Protein AF-A0A8J7WU79-F1 (afdb_monomer_lite)

Organism: NCBI:txid977794

Radius of gyration: 16.97 Å; chains: 1; bounding box: 42×42×39 Å

Structure (mmCIF, N/CA/C/O backbone):
data_AF-A0A8J7WU79-F1
#
_entry.id   AF-A0A8J7WU79-F1
#
loop_
_atom_site.group_PDB
_atom_site.id
_atom_site.type_symbol
_atom_site.label_atom_id
_atom_site.label_alt_id
_atom_site.label_comp_id
_atom_site.label_asym_id
_atom_site.label_entity_id
_atom_site.label_seq_id
_atom_site.pdbx_PDB_ins_code
_atom_site.Cartn_x
_atom_site.Cartn_y
_atom_site.Cartn_z
_atom_site.occupancy
_atom_site.B_iso_or_equiv
_atom_site.auth_seq_id
_atom_site.auth_comp_id
_atom_site.auth_asym_id
_atom_site.auth_atom_id
_atom_site.pdbx_PDB_model_num
ATOM 1 N N . MET A 1 1 ? -22.287 8.922 20.644 1.0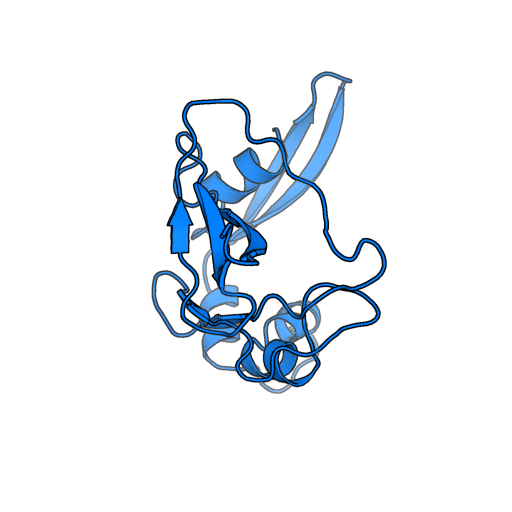0 46.59 1 MET A N 1
ATOM 2 C CA . MET A 1 1 ? -21.151 8.000 20.854 1.00 46.59 1 MET A CA 1
ATOM 3 C C . MET A 1 1 ? -20.247 8.111 19.645 1.00 46.59 1 MET A C 1
ATOM 5 O O . MET A 1 1 ? -20.771 8.104 18.540 1.00 46.59 1 MET A O 1
ATOM 9 N N . ILE A 1 2 ? -18.941 8.287 19.838 1.00 58.66 2 ILE A N 1
ATOM 10 C CA . ILE A 1 2 ? -17.975 8.216 18.735 1.00 58.66 2 ILE A CA 1
ATOM 11 C C . ILE A 1 2 ? -17.852 6.732 18.388 1.00 58.66 2 ILE A C 1
ATOM 13 O O . ILE A 1 2 ? -17.599 5.930 19.283 1.00 58.66 2 ILE A O 1
ATOM 17 N N . ALA A 1 3 ? -18.130 6.357 17.141 1.00 71.12 3 ALA A N 1
ATOM 18 C CA . ALA A 1 3 ? -17.948 4.979 16.702 1.00 71.12 3 ALA A CA 1
ATOM 19 C C . ALA A 1 3 ? -16.449 4.653 16.670 1.00 71.12 3 ALA A C 1
ATOM 21 O O . ALA A 1 3 ? -15.655 5.463 16.186 1.00 71.12 3 ALA A O 1
ATOM 22 N N . ASP A 1 4 ? -16.067 3.480 17.174 1.00 84.69 4 ASP A N 1
ATOM 23 C CA . ASP A 1 4 ? -14.687 3.014 17.078 1.00 84.69 4 ASP A CA 1
ATOM 24 C C . ASP A 1 4 ? -14.341 2.745 15.610 1.00 84.69 4 ASP A C 1
ATOM 26 O O . ASP A 1 4 ? -15.014 1.978 14.915 1.00 84.69 4 ASP A O 1
ATOM 30 N N . MET A 1 5 ? -13.267 3.377 15.144 1.00 88.38 5 MET A N 1
ATOM 31 C CA . MET A 1 5 ? -12.796 3.277 13.766 1.00 88.38 5 MET A CA 1
ATOM 32 C C . MET A 1 5 ? -11.403 2.658 13.731 1.00 88.38 5 MET A C 1
ATOM 34 O O . MET A 1 5 ? -10.526 2.981 14.533 1.00 88.38 5 MET A O 1
ATOM 38 N N . LEU A 1 6 ? -11.177 1.791 12.751 1.00 89.81 6 LEU A N 1
ATOM 39 C CA . LEU A 1 6 ? -9.853 1.320 12.381 1.00 89.81 6 LEU A CA 1
ATOM 40 C C . LEU A 1 6 ? -9.243 2.303 11.389 1.00 89.81 6 LEU A C 1
ATOM 42 O O . LEU A 1 6 ? -9.774 2.491 10.296 1.00 89.81 6 LEU A O 1
ATOM 46 N N . PHE A 1 7 ? -8.110 2.896 11.755 1.00 89.81 7 PHE A N 1
ATOM 47 C CA . PHE A 1 7 ? -7.273 3.643 10.821 1.00 89.81 7 PHE A CA 1
ATOM 48 C C . PHE A 1 7 ? -6.514 2.659 9.924 1.00 89.81 7 PHE A C 1
ATOM 50 O O . PHE A 1 7 ? -5.739 1.836 10.416 1.00 89.81 7 PHE A O 1
ATOM 57 N N . LEU A 1 8 ? -6.751 2.728 8.614 1.00 91.88 8 LEU A N 1
ATOM 58 C CA . LEU A 1 8 ? -6.190 1.788 7.639 1.00 91.88 8 LEU A CA 1
ATOM 59 C C . LEU A 1 8 ? -4.999 2.374 6.876 1.00 91.88 8 LEU A C 1
ATOM 61 O O . LEU A 1 8 ? -4.158 1.617 6.393 1.00 91.88 8 LEU A O 1
ATOM 65 N N . GLY A 1 9 ? -4.908 3.701 6.796 1.00 90.75 9 GLY A N 1
ATOM 66 C CA . GLY A 1 9 ? -3.808 4.414 6.157 1.00 90.75 9 GLY A CA 1
ATOM 67 C C . GLY A 1 9 ? -4.261 5.704 5.485 1.00 90.75 9 GLY A C 1
ATOM 68 O O . GLY A 1 9 ? -5.413 6.120 5.611 1.00 90.75 9 GLY A O 1
ATOM 69 N N . ILE A 1 10 ? -3.333 6.314 4.754 1.00 91.44 10 ILE A N 1
ATOM 70 C CA . ILE A 1 10 ? -3.589 7.463 3.885 1.00 91.44 10 ILE A CA 1
ATOM 71 C C . ILE A 1 10 ? -3.552 6.962 2.442 1.00 91.44 10 ILE A C 1
ATOM 73 O O . ILE A 1 10 ? -2.644 6.224 2.060 1.00 91.44 10 ILE A O 1
ATOM 77 N N . ASP A 1 11 ? -4.565 7.331 1.675 1.00 92.00 11 ASP A N 1
ATOM 78 C CA . ASP A 1 11 ? -4.705 7.065 0.255 1.00 92.00 11 ASP A CA 1
ATOM 79 C C . ASP A 1 11 ? -4.179 8.262 -0.544 1.00 92.00 11 ASP A C 1
ATOM 81 O O . ASP A 1 11 ? -4.589 9.398 -0.305 1.00 92.00 11 ASP A O 1
ATOM 85 N N . TRP A 1 12 ? -3.262 7.984 -1.470 1.00 91.25 12 TRP A N 1
ATOM 86 C CA . TRP A 1 12 ? -2.567 8.968 -2.305 1.00 91.25 12 TRP A CA 1
ATOM 87 C C . TRP A 1 12 ? -2.891 8.787 -3.793 1.00 91.25 12 TRP A C 1
ATOM 89 O O . TRP A 1 12 ? -2.075 9.126 -4.652 1.00 91.25 12 TRP A O 1
ATOM 99 N N . ALA A 1 13 ? -4.049 8.199 -4.123 1.00 89.00 13 ALA A N 1
ATOM 100 C CA . ALA A 1 13 ? -4.482 8.055 -5.514 1.00 89.00 13 ALA A CA 1
ATOM 101 C C . ALA A 1 13 ? -4.552 9.413 -6.235 1.00 89.00 13 ALA A C 1
ATOM 103 O O . ALA A 1 13 ? -4.177 9.502 -7.404 1.00 89.00 13 ALA A O 1
ATOM 104 N N . ASP A 1 14 ? -4.966 10.457 -5.513 1.00 89.94 14 ASP A N 1
ATOM 105 C CA . ASP A 1 14 ? -4.761 11.855 -5.880 1.00 89.94 14 ASP A CA 1
ATOM 106 C C . ASP A 1 14 ? -3.680 12.457 -4.957 1.00 89.94 14 ASP A C 1
ATOM 108 O O . ASP A 1 14 ? -3.954 12.689 -3.776 1.00 89.94 14 ASP A O 1
ATOM 112 N N . PRO A 1 15 ? -2.447 12.668 -5.457 1.00 86.44 15 PRO A N 1
ATOM 113 C CA . PRO A 1 15 ? -1.342 13.236 -4.685 1.00 86.44 15 PRO A CA 1
ATOM 114 C C . PRO A 1 15 ? -1.635 14.592 -4.043 1.00 86.44 15 PRO A C 1
ATOM 116 O O . PRO A 1 15 ? -1.126 14.865 -2.958 1.00 86.44 15 PRO A O 1
ATOM 119 N N . ASP A 1 16 ? -2.451 15.419 -4.698 1.00 87.25 16 ASP A N 1
ATOM 120 C CA . ASP A 1 16 ? -2.760 16.775 -4.240 1.00 87.25 16 ASP A CA 1
ATOM 121 C C . ASP A 1 16 ? -3.900 16.776 -3.211 1.00 87.25 16 ASP A C 1
ATOM 123 O O . ASP A 1 16 ? -4.131 17.765 -2.516 1.00 87.25 16 ASP A O 1
ATOM 127 N N . GLN A 1 17 ? -4.635 15.664 -3.111 1.00 88.88 17 GLN A N 1
ATOM 128 C CA . GLN A 1 17 ? -5.819 15.529 -2.265 1.00 88.88 17 GLN A CA 1
ATOM 129 C C . GLN A 1 17 ? -5.822 14.183 -1.519 1.00 88.88 17 GLN A C 1
ATOM 131 O O . GLN A 1 17 ? -6.736 13.371 -1.726 1.00 88.88 17 GLN A O 1
ATOM 136 N N . PRO A 1 18 ? -4.834 13.929 -0.635 1.00 90.12 18 PRO A N 1
ATOM 137 C CA . PRO A 1 18 ? -4.752 12.680 0.108 1.00 90.12 18 PRO A CA 1
ATOM 138 C C . PRO A 1 18 ? -5.977 12.475 1.001 1.00 90.12 18 PRO A C 1
ATOM 140 O O . PRO A 1 18 ? -6.510 13.405 1.611 1.00 90.12 18 PRO A O 1
ATOM 143 N N . GLN A 1 19 ? -6.425 11.226 1.103 1.00 92.81 19 GLN A N 1
ATOM 144 C CA . GLN A 1 19 ? -7.616 10.863 1.868 1.00 92.81 19 GLN A CA 1
ATOM 145 C C . GLN A 1 19 ? -7.272 9.878 2.976 1.00 92.81 19 GLN A C 1
ATOM 147 O O . GLN A 1 19 ? -6.466 8.969 2.801 1.00 92.81 19 GLN A O 1
ATOM 152 N N . VAL A 1 20 ? -7.925 10.000 4.126 1.00 92.50 20 VAL A N 1
ATOM 153 C CA . VAL A 1 20 ? -7.770 9.025 5.203 1.00 92.50 20 VAL A CA 1
ATOM 154 C C . VAL A 1 20 ? -8.701 7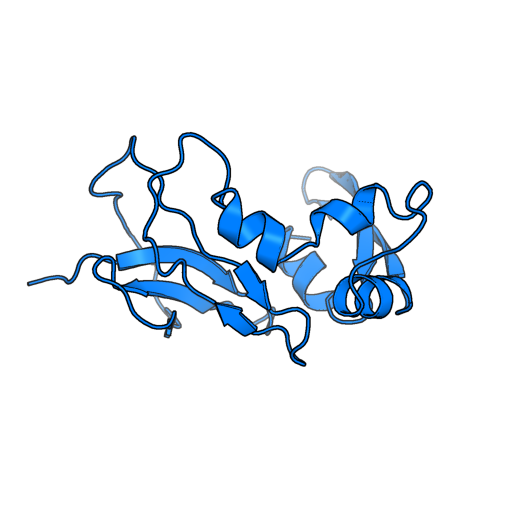.850 4.944 1.00 92.50 20 VAL A C 1
ATOM 156 O O . VAL A 1 20 ? -9.912 8.027 4.796 1.00 92.50 20 VAL A O 1
ATOM 159 N N . ARG A 1 21 ? -8.141 6.639 4.921 1.00 94.19 21 ARG A N 1
ATOM 160 C CA . ARG A 1 21 ? -8.909 5.401 4.833 1.00 94.19 21 ARG A CA 1
ATOM 161 C C . ARG A 1 21 ? -9.191 4.864 6.227 1.00 94.19 21 ARG A C 1
ATOM 163 O O . ARG A 1 21 ? -8.270 4.585 6.998 1.00 94.19 21 ARG A O 1
ATOM 170 N N . MET A 1 22 ? -10.467 4.661 6.527 1.00 93.31 22 MET A N 1
ATOM 171 C CA . MET A 1 22 ? -10.915 4.082 7.794 1.00 93.31 22 MET A CA 1
ATOM 172 C C . MET A 1 22 ? -11.960 3.000 7.561 1.00 93.31 22 MET A C 1
ATOM 174 O O . MET A 1 22 ? -12.565 2.943 6.496 1.00 93.31 22 MET A O 1
ATOM 178 N N . ALA A 1 23 ? -12.197 2.150 8.552 1.00 92.75 23 ALA A N 1
ATOM 179 C CA . ALA A 1 23 ? -13.326 1.224 8.554 1.00 92.75 23 ALA A CA 1
ATOM 180 C C . ALA A 1 23 ? -13.951 1.142 9.952 1.00 92.75 23 ALA A C 1
ATOM 182 O O . ALA A 1 23 ? -13.218 1.298 10.932 1.00 92.75 23 ALA A O 1
ATOM 183 N N . PRO A 1 24 ? -15.258 0.859 10.070 1.00 89.81 24 PRO A N 1
ATOM 184 C CA . PRO A 1 24 ? -15.869 0.575 11.364 1.00 89.81 24 PRO A CA 1
ATOM 185 C C . PRO A 1 24 ? -15.174 -0.610 12.048 1.00 89.81 24 PRO A C 1
ATOM 187 O O . PRO A 1 24 ? -14.875 -1.622 11.403 1.00 89.81 24 PRO A O 1
ATOM 190 N N . ALA A 1 25 ? -14.891 -0.496 13.347 1.00 84.62 25 ALA A N 1
ATOM 191 C CA . ALA A 1 25 ? -14.210 -1.554 14.098 1.00 84.62 25 ALA A CA 1
ATOM 192 C C . ALA A 1 25 ? -15.072 -2.817 14.270 1.00 84.62 25 ALA A C 1
ATOM 194 O O . ALA A 1 25 ? -14.548 -3.931 14.353 1.00 84.62 25 ALA A O 1
ATOM 195 N N . ASP A 1 26 ? -16.394 -2.661 14.263 1.00 85.12 26 ASP A N 1
ATOM 196 C CA . ASP A 1 26 ? -17.370 -3.748 14.257 1.00 85.12 26 ASP A CA 1
ATOM 197 C C . ASP A 1 26 ? -17.544 -4.396 12.871 1.00 85.12 26 ASP A C 1
ATOM 199 O O . ASP A 1 26 ? -18.095 -5.493 12.776 1.00 85.12 26 ASP A O 1
ATOM 203 N N . GLY A 1 27 ? -16.954 -3.825 11.823 1.00 84.81 27 GLY A N 1
ATOM 204 C CA . GLY A 1 27 ? -16.913 -4.382 10.475 1.00 84.81 27 GLY A CA 1
ATOM 205 C C . GLY A 1 27 ? -17.697 -3.556 9.458 1.00 84.81 27 GLY A C 1
ATOM 206 O O . GLY A 1 27 ? -18.534 -2.729 9.788 1.00 84.81 27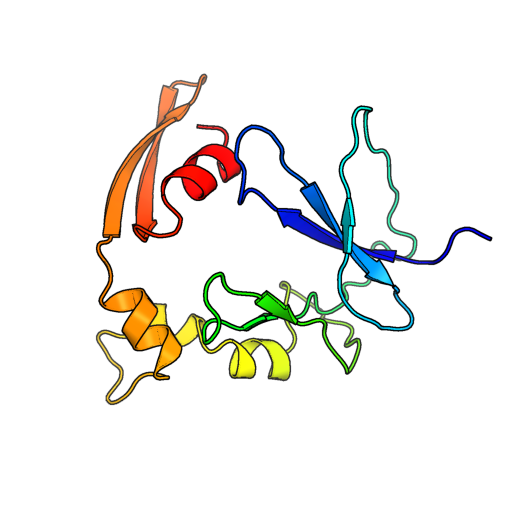 GLY A O 1
ATOM 207 N N . GLY A 1 28 ? -17.402 -3.779 8.180 1.00 90.12 28 GLY A N 1
ATOM 208 C CA . GLY A 1 28 ? -17.977 -3.011 7.076 1.00 90.12 28 GLY A CA 1
ATOM 209 C C . GLY A 1 28 ? -16.936 -2.679 6.016 1.00 90.12 28 GLY A C 1
ATOM 210 O O . GLY A 1 28 ? -15.766 -3.054 6.135 1.00 90.12 28 GLY A O 1
ATOM 211 N N . ALA A 1 29 ? -17.368 -1.996 4.958 1.00 93.44 29 ALA A N 1
ATOM 212 C CA . ALA A 1 29 ? -16.466 -1.483 3.935 1.00 93.44 29 ALA A CA 1
ATOM 213 C C . ALA A 1 29 ? -15.603 -0.342 4.495 1.00 93.44 29 ALA A C 1
ATOM 215 O O . ALA A 1 29 ? -16.015 0.380 5.404 1.00 93.44 29 ALA A O 1
ATOM 216 N N . SER A 1 30 ? -14.404 -0.165 3.938 1.00 94.75 30 SER A N 1
ATOM 217 C CA . SER A 1 30 ? -13.609 1.020 4.253 1.00 94.75 30 SER A CA 1
ATOM 218 C C . SER A 1 30 ? -14.198 2.251 3.575 1.00 94.75 30 SER A C 1
ATOM 220 O O . SER A 1 30 ? -14.575 2.176 2.406 1.00 94.75 30 SER A O 1
ATOM 222 N N . ILE A 1 31 ? -14.170 3.380 4.268 1.00 94.38 31 ILE A N 1
ATOM 223 C CA . ILE A 1 31 ? -14.511 4.698 3.742 1.00 94.38 31 ILE A CA 1
ATOM 224 C C . ILE A 1 31 ? -13.243 5.518 3.509 1.00 94.38 31 ILE A C 1
ATOM 226 O O . ILE A 1 31 ? -12.229 5.320 4.185 1.00 94.38 31 ILE A O 1
ATOM 230 N N . LEU A 1 32 ? -13.321 6.437 2.551 1.00 93.94 32 LEU A N 1
ATOM 231 C CA . LEU A 1 32 ? -12.326 7.479 2.330 1.00 93.94 32 LEU A CA 1
ATOM 232 C C . LEU A 1 32 ? -12.911 8.806 2.792 1.00 93.94 32 LEU A C 1
ATOM 234 O O . LEU A 1 32 ? -14.033 9.158 2.427 1.00 93.94 32 LEU A O 1
ATOM 238 N N . SER A 1 33 ? -12.156 9.533 3.604 1.00 90.81 33 SER A N 1
ATOM 239 C CA . SER A 1 33 ? -12.575 10.825 4.135 1.00 90.81 33 SER A CA 1
ATOM 240 C C . SER A 1 33 ? -11.481 11.856 3.920 1.00 90.81 33 SER A C 1
ATOM 242 O O . SER A 1 33 ? -10.301 11.586 4.152 1.00 90.81 33 SER A O 1
ATOM 244 N N . ARG A 1 34 ? -11.893 13.040 3.470 1.00 87.94 34 ARG A N 1
ATOM 245 C CA . ARG A 1 34 ? -11.040 14.226 3.401 1.00 87.94 34 ARG A CA 1
ATOM 246 C C . ARG A 1 34 ? -11.138 14.993 4.705 1.00 87.94 34 ARG A C 1
ATOM 248 O O . ARG A 1 34 ? -12.174 14.954 5.366 1.00 87.94 34 ARG A O 1
ATOM 255 N N . TRP A 1 35 ? -10.046 15.657 5.044 1.00 80.44 35 TRP A N 1
ATOM 256 C CA . TRP A 1 35 ? -9.928 16.473 6.236 1.00 80.44 35 TRP A CA 1
ATOM 257 C C . TRP A 1 35 ? -9.225 17.758 5.821 1.00 80.44 35 TRP A C 1
ATOM 259 O O . TRP A 1 35 ? -8.042 17.730 5.498 1.00 80.44 35 TRP A O 1
ATOM 269 N N . ASP A 1 36 ? -9.974 18.857 5.800 1.00 80.25 36 ASP A N 1
ATOM 270 C CA . ASP A 1 36 ? -9.444 20.182 5.451 1.00 80.25 36 ASP A CA 1
ATOM 271 C C . ASP A 1 36 ? -8.738 20.847 6.651 1.00 80.25 36 ASP A C 1
ATOM 273 O O . ASP A 1 36 ? -8.104 21.892 6.526 1.00 80.25 36 ASP A O 1
ATOM 277 N N . GLU A 1 37 ? -8.820 20.212 7.823 1.00 79.75 37 GLU A N 1
ATOM 278 C CA . GLU A 1 37 ? -8.196 20.628 9.076 1.00 79.75 37 GLU A CA 1
ATOM 279 C C . GLU A 1 37 ? -7.275 19.530 9.630 1.00 79.75 37 GLU A C 1
ATOM 281 O O . GLU A 1 37 ? -7.314 18.367 9.216 1.00 79.75 37 GLU A O 1
ATOM 286 N N . ALA A 1 38 ? -6.446 19.890 10.612 1.00 79.62 38 ALA A N 1
ATOM 287 C CA . ALA A 1 38 ? -5.533 18.954 11.254 1.00 79.62 38 ALA A CA 1
ATOM 288 C C . ALA A 1 38 ? -6.291 17.814 11.963 1.00 79.62 38 ALA A C 1
ATOM 290 O O . ALA A 1 38 ? -6.966 18.022 12.972 1.00 79.62 38 ALA A O 1
ATOM 291 N N . LEU A 1 39 ? -6.116 16.581 11.478 1.00 77.62 39 LEU A N 1
ATOM 292 C CA . LEU A 1 39 ? -6.667 15.387 12.116 1.00 77.62 39 LEU A CA 1
ATOM 293 C C . LEU A 1 39 ? -5.825 14.985 13.335 1.00 77.62 39 LEU A C 1
ATOM 295 O O . LEU A 1 39 ? -4.693 14.518 13.202 1.00 77.62 39 LEU A O 1
ATOM 299 N N . GLN A 1 40 ? -6.411 15.092 14.527 1.00 82.19 40 GLN A N 1
ATOM 300 C CA . GLN A 1 40 ? -5.842 14.548 15.759 1.00 82.19 40 GLN A CA 1
ATOM 301 C C . GLN A 1 40 ? -6.607 13.296 16.182 1.00 82.19 40 GLN A C 1
ATOM 303 O O . GLN A 1 40 ? -7.829 13.313 16.310 1.00 82.19 40 GLN A O 1
ATOM 308 N N . TYR A 1 41 ? -5.889 12.202 16.431 1.00 79.81 41 TYR A N 1
ATOM 309 C CA . TYR A 1 41 ? -6.480 10.955 16.906 1.00 79.81 41 TYR A CA 1
ATOM 310 C C . TYR A 1 41 ? -5.595 10.287 17.959 1.00 79.81 41 TYR A C 1
ATOM 312 O O . TYR A 1 41 ? -4.390 10.524 18.048 1.00 79.81 41 TYR A O 1
ATOM 320 N N . ARG A 1 42 ? -6.207 9.419 18.765 1.00 82.94 42 ARG A N 1
ATOM 321 C CA . ARG A 1 42 ? -5.530 8.569 19.747 1.00 82.94 42 ARG A CA 1
ATOM 322 C C . ARG A 1 42 ? -5.966 7.132 19.519 1.00 82.94 42 ARG A C 1
ATOM 324 O O . ARG A 1 42 ? -7.153 6.868 19.359 1.00 82.94 42 ARG A O 1
ATOM 331 N N . SER A 1 43 ? -5.021 6.196 19.568 1.00 82.19 43 SER A N 1
ATOM 332 C CA . SER A 1 43 ? -5.382 4.779 19.622 1.00 82.19 43 SER A CA 1
ATOM 333 C C . SER A 1 43 ? -6.032 4.460 20.968 1.00 82.19 43 SER A C 1
ATOM 335 O O . SER A 1 43 ? -5.402 4.630 22.014 1.00 82.19 43 SER A O 1
ATOM 337 N N . ALA A 1 44 ? -7.275 3.977 20.939 1.00 78.88 44 ALA A N 1
ATOM 338 C CA . ALA A 1 44 ? -7.969 3.474 22.124 1.00 78.88 44 ALA A CA 1
ATOM 339 C C . ALA A 1 44 ? -7.290 2.218 22.708 1.00 78.88 44 ALA A C 1
ATOM 341 O O . ALA A 1 44 ? -7.390 1.955 23.903 1.00 78.88 44 ALA A O 1
ATOM 342 N N . ALA A 1 45 ? -6.550 1.470 21.882 1.00 75.56 45 ALA A N 1
ATOM 343 C CA . ALA A 1 45 ? -5.830 0.261 22.269 1.00 75.56 45 ALA A CA 1
ATOM 344 C C . ALA A 1 45 ? -4.394 0.294 21.701 1.00 75.56 45 ALA A C 1
ATOM 346 O O . ALA A 1 45 ? -4.111 -0.345 20.688 1.00 75.56 45 ALA A O 1
ATOM 347 N N . PRO A 1 46 ? -3.460 1.038 22.322 1.00 69.69 46 PRO A N 1
ATOM 348 C CA . PRO A 1 46 ? -2.155 1.364 21.732 1.00 69.69 46 PRO A CA 1
ATOM 349 C C . PRO A 1 46 ? -1.253 0.151 21.459 1.00 69.69 46 PRO A C 1
ATOM 351 O O . PRO A 1 46 ? -0.373 0.216 20.604 1.00 69.69 46 PRO A O 1
ATOM 354 N N . THR A 1 47 ? -1.477 -0.965 22.151 1.00 76.06 47 THR A N 1
ATOM 355 C CA . THR A 1 47 ? -0.737 -2.222 21.958 1.00 76.06 47 THR A CA 1
ATOM 356 C C . THR A 1 47 ? -1.423 -3.187 20.992 1.00 76.06 47 THR A C 1
ATOM 358 O O . THR A 1 47 ? -0.814 -4.168 20.568 1.00 76.06 47 THR A O 1
ATOM 361 N N . SER A 1 48 ? -2.678 -2.923 20.625 1.00 83.56 48 SER A N 1
ATOM 362 C CA . SER A 1 48 ? -3.462 -3.784 19.744 1.00 83.56 48 SER A CA 1
ATOM 363 C C . SER A 1 48 ? -3.394 -3.278 18.311 1.00 83.56 48 SER A C 1
ATOM 365 O O . SER A 1 48 ? -3.668 -2.115 18.026 1.00 83.56 48 SER A O 1
ATOM 367 N N . ARG A 1 49 ? -3.057 -4.172 17.382 1.00 88.81 49 ARG A N 1
ATOM 368 C CA . ARG A 1 49 ? -3.134 -3.907 15.944 1.00 88.81 49 ARG A CA 1
ATOM 369 C C . ARG A 1 49 ? -4.184 -4.815 15.348 1.00 88.81 49 ARG A C 1
ATOM 371 O O . ARG A 1 49 ? -4.163 -6.018 15.593 1.00 88.81 49 ARG A O 1
ATOM 378 N N . TYR A 1 50 ? -5.065 -4.250 14.542 1.00 92.19 50 TYR A N 1
ATOM 379 C CA . TYR A 1 50 ? -6.013 -5.018 13.752 1.00 92.19 50 TYR A CA 1
ATOM 380 C C . TYR A 1 50 ? -5.484 -5.179 12.331 1.00 92.19 50 TYR A C 1
ATOM 382 O O . TYR A 1 50 ? -4.760 -4.332 11.814 1.00 92.19 50 TYR A O 1
ATOM 390 N N . CYS A 1 51 ? -5.830 -6.295 11.699 1.00 94.62 51 CYS A N 1
ATOM 391 C CA . CYS A 1 51 ? -5.569 -6.515 10.288 1.00 94.62 51 CYS A CA 1
ATOM 392 C C . CYS A 1 51 ? -6.279 -5.444 9.451 1.00 94.62 51 CYS A C 1
ATOM 394 O O . CYS A 1 51 ? -7.503 -5.343 9.501 1.00 94.62 51 CYS A O 1
ATOM 396 N N . CYS A 1 52 ? -5.522 -4.723 8.624 1.00 94.50 52 CYS A N 1
ATOM 397 C CA . CYS A 1 52 ? -6.053 -3.653 7.786 1.00 94.50 52 CYS A CA 1
ATOM 398 C C . CYS A 1 52 ? -6.931 -4.170 6.636 1.00 94.50 52 CYS A C 1
ATOM 400 O O . CYS A 1 52 ? -7.795 -3.449 6.163 1.00 94.50 52 CYS A O 1
ATOM 402 N N . GLY A 1 53 ? -6.766 -5.430 6.226 1.00 96.12 53 GLY A N 1
ATOM 403 C CA . GLY A 1 53 ? -7.425 -5.977 5.041 1.00 96.12 53 GLY A CA 1
ATOM 404 C C . GLY A 1 53 ? -6.406 -6.260 3.948 1.00 96.12 53 GLY A C 1
ATOM 405 O O . GLY A 1 53 ? -5.270 -6.615 4.259 1.00 96.12 53 GLY A O 1
ATOM 406 N N . TYR A 1 54 ? -6.811 -6.146 2.693 1.00 96.00 54 TYR A N 1
ATOM 407 C CA . TYR A 1 54 ? -5.933 -6.267 1.532 1.00 96.00 54 TYR A CA 1
ATOM 408 C C . TYR A 1 54 ? -6.463 -5.443 0.361 1.00 96.00 54 TYR A C 1
ATOM 410 O O . TYR A 1 54 ? -7.632 -5.065 0.356 1.00 96.00 54 TYR A O 1
ATOM 418 N N . PHE A 1 55 ? -5.622 -5.177 -0.630 1.00 94.12 55 PHE A N 1
ATOM 419 C CA . PHE A 1 55 ? -6.072 -4.659 -1.916 1.00 94.12 55 PHE A CA 1
ATOM 420 C C . PHE A 1 55 ? -6.359 -5.814 -2.869 1.00 94.12 55 PHE A C 1
ATOM 422 O O . PHE A 1 55 ? -5.497 -6.653 -3.128 1.00 94.12 55 PHE A O 1
ATOM 429 N N . ASP A 1 56 ? -7.577 -5.863 -3.393 1.00 93.81 56 ASP A N 1
ATOM 430 C CA . ASP A 1 56 ? -7.917 -6.742 -4.497 1.00 93.81 56 ASP A CA 1
ATOM 431 C C . ASP A 1 56 ? -7.274 -6.196 -5.773 1.00 93.81 56 ASP A C 1
ATOM 433 O O . ASP A 1 56 ? -7.711 -5.205 -6.352 1.00 93.81 56 ASP A O 1
ATOM 437 N N . LEU A 1 57 ? -6.183 -6.839 -6.178 1.00 89.94 57 LEU A N 1
ATOM 438 C CA . LEU A 1 57 ? -5.406 -6.466 -7.355 1.00 89.94 57 LEU A CA 1
ATOM 439 C C . LEU A 1 57 ? -6.037 -6.969 -8.663 1.00 89.94 57 LEU A C 1
ATOM 441 O O . LEU A 1 57 ? -5.496 -6.698 -9.732 1.00 89.94 57 LEU A O 1
ATOM 445 N N . SER A 1 58 ? -7.137 -7.727 -8.599 1.00 86.94 58 SER A N 1
ATOM 446 C CA . SER A 1 58 ? -7.882 -8.141 -9.792 1.00 86.94 58 SER A CA 1
ATOM 447 C C . SER A 1 58 ? -8.811 -7.042 -10.319 1.00 86.94 58 SER A C 1
ATOM 449 O O . SER A 1 58 ? -9.241 -7.107 -11.471 1.00 86.94 58 SER A O 1
ATOM 451 N N . THR A 1 59 ? -9.093 -6.014 -9.511 1.00 88.88 59 THR A N 1
ATOM 452 C CA . THR A 1 59 ? -9.878 -4.847 -9.922 1.00 88.88 59 THR A CA 1
ATOM 453 C C . THR A 1 59 ? -8.978 -3.729 -10.444 1.00 88.88 59 THR A C 1
ATOM 455 O O . THR A 1 59 ? -7.818 -3.597 -10.047 1.00 88.88 59 THR A O 1
ATOM 458 N N . GLN A 1 60 ? -9.529 -2.872 -11.307 1.00 84.88 60 GLN A N 1
ATOM 459 C CA . GLN A 1 60 ? -8.824 -1.708 -11.836 1.00 84.88 60 GLN A CA 1
ATOM 460 C C . GLN A 1 60 ? -9.686 -0.440 -11.668 1.00 84.88 60 GLN A C 1
ATOM 462 O O . GLN A 1 60 ? -10.711 -0.325 -12.340 1.00 84.88 60 GLN A O 1
ATOM 467 N N . PRO A 1 61 ? -9.306 0.503 -10.778 1.00 85.50 61 PRO A N 1
ATOM 468 C CA . PRO A 1 61 ? -8.152 0.447 -9.872 1.00 85.50 61 PRO A CA 1
ATOM 469 C C . PRO A 1 61 ? -8.302 -0.633 -8.775 1.00 85.50 61 PRO A C 1
ATOM 471 O O . PRO A 1 61 ? -9.421 -1.089 -8.513 1.00 85.50 61 PRO A O 1
ATOM 474 N N . PRO A 1 62 ? -7.201 -1.046 -8.115 1.00 89.88 62 PRO A N 1
ATOM 475 C CA . PRO A 1 62 ? -7.265 -1.985 -7.000 1.00 89.88 62 PRO A CA 1
ATOM 476 C C . PRO A 1 62 ? -8.170 -1.496 -5.867 1.00 89.88 62 PRO A C 1
ATOM 478 O O . PRO A 1 62 ? -8.009 -0.383 -5.361 1.00 89.88 62 PRO A O 1
ATOM 481 N N . ALA A 1 63 ? -9.110 -2.337 -5.446 1.00 91.69 63 ALA A N 1
ATOM 482 C CA . ALA A 1 63 ? -10.087 -2.005 -4.419 1.00 91.69 63 ALA A CA 1
ATOM 483 C C . ALA A 1 63 ? -9.621 -2.502 -3.050 1.00 91.69 63 ALA A C 1
ATOM 485 O O . ALA A 1 63 ? -9.172 -3.636 -2.900 1.00 91.69 63 ALA A O 1
ATOM 486 N N . HIS A 1 64 ? -9.755 -1.675 -2.017 1.00 95.50 64 HIS A N 1
ATOM 487 C CA . HIS A 1 64 ? -9.464 -2.118 -0.658 1.00 95.50 64 HIS A CA 1
ATOM 488 C C . HIS A 1 64 ? -10.600 -2.994 -0.103 1.00 95.50 64 HIS A C 1
ATOM 490 O O . HIS A 1 64 ? -11.758 -2.576 -0.066 1.00 95.50 64 HIS A O 1
ATOM 496 N N . VAL A 1 65 ? -10.251 -4.172 0.410 1.00 95.94 65 VAL A N 1
ATOM 497 C CA . VAL A 1 65 ? -11.152 -5.136 1.049 1.00 95.94 65 VAL A CA 1
ATOM 498 C C . VAL A 1 65 ? -10.792 -5.266 2.526 1.00 95.94 65 VAL A C 1
ATOM 500 O O . VAL A 1 65 ? -9.684 -5.666 2.887 1.00 95.94 65 VAL A O 1
ATOM 503 N N . THR A 1 66 ? -11.740 -4.955 3.410 1.00 96.12 66 THR A N 1
ATOM 504 C CA . THR A 1 66 ? -11.539 -5.027 4.863 1.00 96.12 66 THR A CA 1
ATOM 505 C C . THR A 1 66 ? -11.425 -6.472 5.361 1.00 96.12 66 THR A C 1
ATOM 507 O O . THR A 1 66 ? -11.955 -7.423 4.780 1.00 96.12 66 THR A O 1
ATOM 510 N N . CYS A 1 67 ? -10.714 -6.671 6.476 1.00 95.69 67 CYS A N 1
ATOM 511 C CA . CYS A 1 67 ? -10.577 -7.998 7.070 1.00 95.69 67 CYS A CA 1
ATOM 512 C C . CYS A 1 67 ? -11.903 -8.465 7.694 1.00 95.69 67 CYS A C 1
ATOM 514 O O . CYS A 1 67 ? -12.213 -8.111 8.829 1.00 95.69 67 CYS A O 1
ATOM 516 N N . GLN A 1 68 ? -12.632 -9.357 7.018 1.00 92.31 68 GLN A N 1
ATOM 517 C CA . GLN A 1 68 ? -13.898 -9.920 7.525 1.00 92.31 68 GLN A CA 1
ATOM 518 C C . GLN A 1 68 ? -13.769 -10.593 8.903 1.00 92.31 68 GLN A C 1
ATOM 520 O O . GLN A 1 68 ? -14.711 -10.629 9.689 1.00 92.31 68 GLN A O 1
ATOM 525 N N . ARG A 1 69 ? -12.580 -11.126 9.223 1.00 92.50 69 ARG A N 1
ATOM 526 C CA . ARG A 1 69 ? -12.303 -11.784 10.510 1.00 92.50 69 ARG A CA 1
ATOM 527 C C . ARG A 1 69 ? -11.857 -10.823 11.614 1.00 92.50 69 ARG A C 1
ATOM 529 O O . ARG A 1 69 ? -11.666 -11.291 12.730 1.00 92.50 69 ARG A O 1
ATOM 536 N N . ARG A 1 70 ? -11.629 -9.536 11.307 1.00 91.50 70 ARG A N 1
ATOM 537 C CA . ARG A 1 70 ? -11.199 -8.486 12.257 1.00 91.50 70 ARG A CA 1
ATOM 538 C C . ARG A 1 70 ? -10.059 -8.949 13.175 1.00 91.50 70 ARG A C 1
ATOM 540 O O . ARG A 1 70 ? -10.076 -8.744 14.384 1.00 91.50 70 ARG A O 1
ATOM 547 N N . ARG A 1 71 ? -9.080 -9.665 12.607 1.00 93.38 71 ARG A N 1
ATOM 548 C CA . ARG A 1 71 ? -8.039 -10.322 13.410 1.00 93.38 71 ARG A CA 1
ATOM 549 C C . ARG A 1 71 ? -7.125 -9.290 14.058 1.00 93.38 71 ARG A C 1
ATOM 551 O O . ARG A 1 71 ? -6.558 -8.459 13.351 1.00 93.38 71 ARG A O 1
ATOM 558 N N . LEU A 1 72 ? -6.894 -9.445 15.358 1.00 93.31 72 LEU A N 1
ATOM 559 C CA . LEU A 1 72 ? -5.722 -8.882 16.017 1.00 93.31 72 LEU A CA 1
ATOM 560 C C . LEU A 1 72 ? -4.455 -9.515 15.429 1.00 93.31 72 LEU A C 1
ATOM 562 O O . LEU A 1 72 ? -4.400 -10.729 15.204 1.00 93.31 72 LEU A O 1
ATOM 566 N N . ILE A 1 73 ? -3.448 -8.692 15.162 1.00 93.75 73 ILE A N 1
ATOM 567 C CA . ILE A 1 73 ? -2.155 -9.115 14.631 1.00 93.75 73 ILE A CA 1
ATOM 568 C C . ILE A 1 73 ? -1.031 -8.627 15.547 1.00 93.75 73 ILE A C 1
ATOM 570 O O . ILE A 1 73 ? -1.056 -7.487 16.003 1.00 93.75 73 ILE A O 1
ATOM 574 N N . PRO A 1 74 ? -0.009 -9.456 15.811 1.00 91.19 74 PRO A N 1
ATOM 575 C CA . PRO A 1 74 ? 1.099 -9.054 16.674 1.00 91.19 74 PRO A CA 1
ATOM 576 C C . PRO A 1 74 ? 2.072 -8.095 15.969 1.00 91.19 74 PRO A C 1
ATOM 578 O O . PRO A 1 74 ? 2.831 -7.389 16.624 1.00 91.19 74 PRO A O 1
ATOM 581 N N . ARG A 1 75 ? 2.088 -8.088 14.628 1.00 90.19 75 ARG A N 1
ATOM 582 C CA . ARG A 1 75 ? 2.989 -7.273 13.801 1.00 90.19 75 ARG A CA 1
ATOM 583 C C . ARG A 1 75 ? 2.475 -7.122 12.372 1.00 90.19 75 ARG A C 1
ATOM 585 O O . ARG A 1 75 ? 1.682 -7.942 11.910 1.00 90.19 75 ARG A O 1
ATOM 592 N N . GLY A 1 76 ? 3.024 -6.139 11.659 1.00 91.31 76 GLY A N 1
ATOM 593 C CA . GLY A 1 76 ? 2.667 -5.840 10.271 1.00 91.31 76 GLY A CA 1
ATOM 594 C C . GLY A 1 76 ? 1.286 -5.194 10.148 1.00 91.31 76 GLY A C 1
ATOM 595 O O . GLY A 1 76 ? 0.777 -4.630 11.116 1.00 91.31 76 GLY A O 1
ATOM 596 N N . SER A 1 77 ? 0.704 -5.281 8.951 1.00 92.56 77 SER A N 1
ATOM 597 C CA . SER A 1 77 ? -0.609 -4.713 8.606 1.00 92.56 77 SER A CA 1
ATOM 598 C C . SER A 1 77 ? -1.665 -5.765 8.248 1.00 92.56 77 SER A C 1
ATOM 600 O O . SER A 1 77 ? -2.852 -5.459 8.219 1.00 92.56 77 SER A O 1
ATOM 602 N N . GLN A 1 78 ? -1.273 -7.018 7.992 1.00 96.25 78 GLN A N 1
ATOM 603 C CA . GLN A 1 78 ? -2.175 -8.057 7.488 1.00 96.25 78 GLN A CA 1
ATOM 604 C C . GLN A 1 78 ? -2.068 -9.360 8.278 1.00 96.25 78 GLN A C 1
ATOM 606 O O . GLN A 1 78 ? -0.980 -9.812 8.640 1.00 96.25 78 GLN A O 1
ATOM 611 N N . CYS A 1 79 ? -3.208 -10.020 8.483 1.00 96.44 79 CYS A N 1
ATOM 612 C CA . CYS A 1 79 ? -3.248 -11.409 8.919 1.00 96.44 79 CYS A CA 1
ATOM 613 C C . CYS A 1 79 ? -2.915 -12.350 7.750 1.00 96.44 79 CYS A C 1
ATOM 615 O O . CYS A 1 79 ? -3.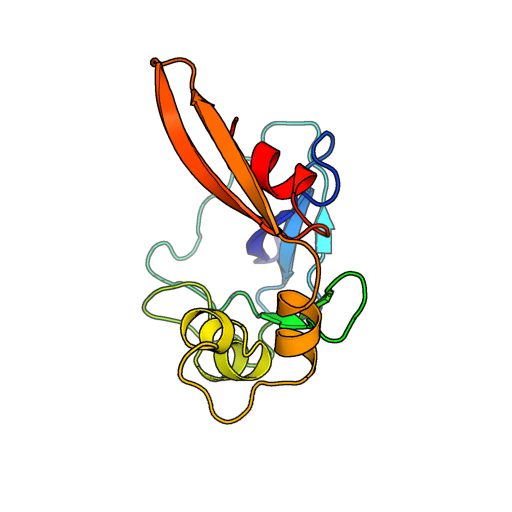029 -11.970 6.583 1.00 96.44 79 CYS A O 1
ATOM 617 N N . THR A 1 80 ? -2.564 -13.605 8.048 1.00 96.00 80 THR A N 1
ATOM 618 C CA . THR A 1 80 ? -2.176 -14.595 7.027 1.00 96.00 80 THR A CA 1
ATOM 619 C C . THR A 1 80 ? -3.211 -14.742 5.912 1.00 96.00 80 THR A C 1
ATOM 621 O O . THR A 1 80 ? -2.828 -14.807 4.752 1.00 96.00 80 THR A O 1
ATOM 624 N N . ALA A 1 81 ? -4.507 -14.745 6.239 1.00 96.19 81 ALA A N 1
ATOM 625 C CA . ALA A 1 81 ? -5.561 -14.902 5.238 1.00 96.19 81 ALA A CA 1
ATOM 626 C C . ALA A 1 81 ? -5.630 -13.720 4.256 1.00 96.19 81 ALA A C 1
ATOM 628 O O . ALA A 1 81 ? -5.688 -13.947 3.055 1.00 96.19 81 ALA A O 1
ATOM 629 N N . CYS A 1 82 ? -5.575 -12.477 4.751 1.00 96.75 82 CYS A N 1
ATOM 630 C CA . CYS A 1 82 ? -5.573 -11.287 3.892 1.00 96.75 82 CYS A CA 1
ATOM 631 C C . CYS A 1 82 ? -4.298 -11.211 3.046 1.00 96.75 82 CYS A C 1
ATOM 633 O O . CYS A 1 82 ? -4.375 -10.926 1.860 1.00 96.75 82 CYS A O 1
ATOM 635 N N . ARG A 1 83 ? -3.143 -11.565 3.621 1.00 95.25 83 ARG A N 1
ATOM 636 C CA . ARG A 1 83 ? -1.874 -11.603 2.884 1.00 95.25 83 ARG A CA 1
ATOM 637 C C . ARG A 1 83 ? -1.879 -12.633 1.750 1.00 95.25 83 ARG A C 1
ATOM 639 O O . ARG A 1 83 ? -1.323 -12.379 0.689 1.00 95.25 83 ARG A O 1
ATOM 646 N N . VAL A 1 84 ? -2.475 -13.806 1.979 1.00 93.69 84 VAL A N 1
ATOM 647 C CA . VAL A 1 84 ? -2.630 -14.839 0.940 1.00 93.69 84 VAL A CA 1
ATOM 648 C C . VAL A 1 84 ? -3.620 -14.389 -0.133 1.00 93.69 84 VAL A C 1
ATOM 650 O O . VAL A 1 84 ? -3.333 -14.585 -1.307 1.00 93.69 84 VAL A O 1
ATOM 653 N N . ALA A 1 85 ? -4.736 -13.766 0.260 1.00 94.62 85 ALA A N 1
ATOM 654 C CA . ALA A 1 85 ? -5.722 -13.232 -0.680 1.00 94.62 85 ALA A CA 1
ATOM 655 C C . ALA A 1 85 ? -5.123 -12.143 -1.586 1.00 94.62 85 ALA A C 1
ATOM 657 O O . ALA A 1 85 ? -5.325 -12.178 -2.794 1.00 94.62 85 ALA A O 1
ATOM 658 N N . GLU A 1 86 ? -4.326 -11.229 -1.023 1.00 95.31 86 GLU A N 1
ATOM 659 C CA . GLU A 1 86 ? -3.602 -10.219 -1.801 1.00 95.31 86 GLU A CA 1
ATOM 660 C C . GLU A 1 86 ? -2.552 -10.849 -2.721 1.00 95.31 86 GLU A C 1
ATOM 662 O O . GLU A 1 86 ? -2.394 -10.460 -3.874 1.00 95.31 86 GLU A O 1
ATOM 667 N N . GLY A 1 87 ? -1.783 -11.814 -2.207 1.00 93.81 87 GLY A N 1
ATOM 668 C CA . GLY A 1 87 ? -0.769 -12.553 -2.960 1.00 93.81 87 GLY A CA 1
ATOM 669 C C . GLY A 1 87 ? 0.460 -11.738 -3.385 1.00 93.81 87 GLY A C 1
ATOM 670 O O . GLY A 1 87 ? 1.405 -12.316 -3.925 1.00 93.81 87 GLY A O 1
ATOM 671 N N . PHE A 1 88 ? 0.503 -10.428 -3.120 1.00 92.25 88 PHE A N 1
ATOM 672 C CA . PHE A 1 88 ? 1.540 -9.523 -3.627 1.00 92.25 88 PHE A CA 1
ATOM 673 C C . PHE A 1 88 ? 2.955 -9.861 -3.143 1.00 92.25 88 PHE A C 1
ATOM 675 O O . PHE A 1 88 ? 3.930 -9.594 -3.836 1.00 92.25 88 PHE A O 1
ATOM 682 N N . SER A 1 89 ? 3.097 -10.539 -1.999 1.00 90.38 89 SER A N 1
ATOM 683 C CA . SER A 1 89 ? 4.405 -11.005 -1.518 1.00 90.38 89 SER A CA 1
ATOM 684 C C . SER A 1 89 ? 5.123 -11.932 -2.509 1.00 90.38 89 SER A C 1
ATOM 686 O O . SER A 1 89 ? 6.353 -12.006 -2.490 1.00 90.38 89 SER A O 1
ATOM 688 N N . SER A 1 90 ? 4.381 -12.608 -3.395 1.00 92.75 90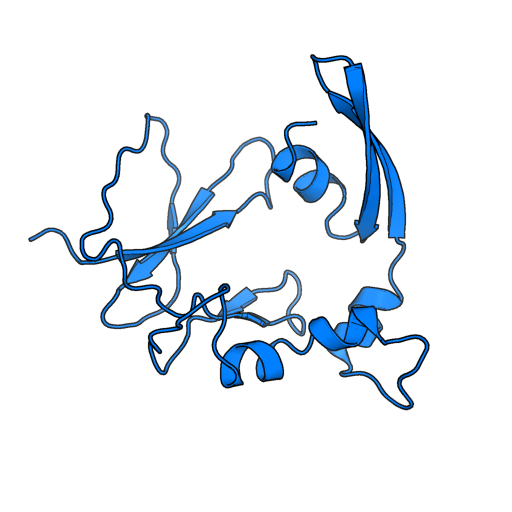 SER A N 1
ATOM 689 C CA . SER A 1 90 ? 4.951 -13.422 -4.474 1.00 92.75 90 SER A CA 1
ATOM 690 C C . SER A 1 90 ? 5.732 -12.595 -5.501 1.00 92.75 90 SER A C 1
ATOM 692 O O . SER A 1 90 ? 6.695 -13.113 -6.064 1.00 92.75 90 SER A O 1
ATOM 694 N N . ALA A 1 91 ? 5.423 -11.302 -5.667 1.00 92.12 91 ALA A N 1
ATOM 695 C CA . ALA A 1 91 ? 6.146 -10.403 -6.567 1.00 92.12 91 ALA A CA 1
ATOM 696 C C . ALA A 1 91 ? 7.644 -10.327 -6.227 1.00 92.12 91 ALA A C 1
ATOM 698 O O . ALA A 1 91 ? 8.492 -10.379 -7.114 1.00 92.12 91 ALA A O 1
ATOM 699 N N . HIS A 1 92 ? 7.994 -10.322 -4.935 1.00 90.06 92 HIS A N 1
ATOM 700 C CA . HIS A 1 92 ? 9.393 -10.291 -4.484 1.00 90.06 92 HIS A CA 1
ATOM 701 C C . HIS A 1 92 ? 10.191 -11.546 -4.858 1.00 90.06 92 HIS A C 1
ATOM 703 O O . HIS A 1 92 ? 11.420 -11.521 -4.874 1.00 90.06 92 HIS A O 1
ATOM 709 N N . ARG A 1 93 ? 9.506 -12.657 -5.136 1.00 91.50 93 ARG A N 1
ATOM 710 C CA . ARG A 1 93 ? 10.114 -13.942 -5.501 1.00 91.50 93 ARG A CA 1
ATOM 711 C C . ARG A 1 93 ? 9.717 -14.382 -6.907 1.00 91.50 93 ARG A C 1
ATOM 713 O O . ARG A 1 93 ? 9.891 -15.550 -7.235 1.00 91.50 93 ARG A O 1
ATOM 720 N N . ALA A 1 94 ? 9.216 -13.464 -7.735 1.00 92.19 94 ALA A N 1
ATOM 721 C CA . ALA A 1 94 ? 8.742 -13.765 -9.083 1.00 92.19 94 ALA A CA 1
ATOM 722 C C . ALA A 1 94 ? 9.816 -14.427 -9.957 1.00 92.19 94 ALA A C 1
ATOM 724 O O . ALA A 1 94 ? 9.518 -15.361 -10.688 1.00 92.19 94 ALA A O 1
ATOM 725 N N . HIS A 1 95 ? 11.076 -14.023 -9.790 1.00 89.69 95 HIS A N 1
ATOM 726 C CA . HIS A 1 95 ? 12.236 -14.604 -10.472 1.00 89.69 95 HIS A CA 1
ATOM 727 C C . HIS A 1 95 ? 12.540 -16.068 -10.088 1.00 89.69 95 HIS A C 1
ATOM 729 O O . HIS A 1 95 ? 13.333 -16.716 -10.761 1.00 89.69 95 HIS A O 1
ATOM 735 N N . LEU A 1 96 ? 11.939 -16.590 -9.011 1.00 91.56 96 LEU A N 1
ATOM 736 C CA . LEU A 1 96 ? 12.103 -17.974 -8.537 1.00 91.56 96 LEU A CA 1
ATOM 737 C C . LEU A 1 96 ? 10.816 -18.798 -8.652 1.00 91.56 96 LEU A C 1
ATOM 739 O O . LEU A 1 96 ? 10.824 -19.994 -8.363 1.00 91.56 96 LEU A O 1
ATOM 743 N N . ALA A 1 97 ? 9.688 -18.162 -8.966 1.00 85.75 97 ALA A N 1
ATOM 744 C CA . ALA A 1 97 ? 8.384 -18.798 -8.908 1.00 85.75 97 ALA A CA 1
ATOM 745 C C . ALA A 1 97 ? 8.066 -19.501 -10.232 1.00 85.75 97 ALA A C 1
ATOM 747 O O . ALA A 1 97 ? 8.120 -18.889 -11.294 1.00 85.75 97 ALA A O 1
ATOM 748 N N . ALA A 1 98 ? 7.657 -20.771 -10.165 1.00 84.31 98 ALA A N 1
ATOM 749 C CA . ALA A 1 98 ? 7.174 -21.502 -11.341 1.00 84.31 98 ALA A CA 1
ATOM 750 C C . ALA A 1 98 ? 5.849 -20.928 -11.882 1.00 84.31 98 ALA A C 1
ATOM 752 O O . ALA A 1 98 ? 5.577 -20.988 -13.078 1.00 84.31 98 ALA A O 1
ATOM 753 N N . ALA A 1 99 ? 5.025 -20.360 -10.997 1.00 88.75 99 ALA A N 1
ATOM 754 C CA . ALA A 1 99 ? 3.764 -19.715 -11.332 1.00 88.75 99 ALA A CA 1
ATOM 755 C C . ALA A 1 99 ? 3.480 -18.550 -10.374 1.00 88.75 99 ALA A C 1
ATOM 757 O O . ALA A 1 99 ? 3.901 -18.565 -9.215 1.00 88.75 99 ALA A O 1
ATOM 758 N N . LEU A 1 100 ? 2.740 -17.554 -10.864 1.00 91.44 100 LEU A N 1
ATOM 759 C CA . LEU A 1 100 ? 2.307 -16.379 -10.108 1.00 91.44 100 LEU A CA 1
ATOM 760 C C . LEU A 1 100 ? 0.781 -16.270 -10.135 1.00 91.44 100 LEU A C 1
ATOM 762 O O . LEU A 1 100 ? 0.177 -16.661 -11.138 1.00 91.44 100 LEU A O 1
ATOM 766 N N . PRO A 1 101 ? 0.150 -15.699 -9.090 1.00 91.75 101 PRO A N 1
ATOM 767 C CA . PRO A 1 101 ? -1.253 -15.314 -9.169 1.00 91.75 101 PRO A CA 1
ATOM 768 C C . PRO A 1 101 ? -1.494 -14.397 -10.385 1.00 91.75 101 PRO A C 1
ATOM 770 O O . PRO A 1 101 ? -0.676 -13.497 -10.611 1.00 91.75 101 PRO A O 1
ATOM 773 N N . PRO A 1 102 ? -2.584 -14.577 -11.161 1.00 91.88 102 PRO A N 1
ATOM 774 C CA . PRO A 1 102 ? -2.814 -13.818 -12.394 1.00 91.88 102 PRO A CA 1
ATOM 775 C C . PRO A 1 102 ? -2.739 -12.300 -12.208 1.00 91.88 102 PRO A C 1
ATOM 777 O O . PRO A 1 102 ? -2.076 -11.616 -12.980 1.00 91.88 102 PRO A O 1
ATOM 780 N N . HIS A 1 103 ? -3.331 -11.777 -11.133 1.00 88.94 103 HIS A N 1
ATOM 781 C CA . HIS A 1 103 ? -3.297 -10.349 -10.811 1.00 88.94 103 HIS A CA 1
ATOM 782 C C . HIS A 1 103 ? -1.890 -9.827 -10.486 1.00 88.94 103 HIS A C 1
ATOM 784 O O . HIS A 1 103 ? -1.555 -8.697 -10.831 1.00 88.94 103 HIS A O 1
ATOM 790 N N . VAL A 1 104 ? -1.029 -10.647 -9.871 1.00 92.19 104 VAL A N 1
ATOM 791 C CA . VAL A 1 104 ? 0.378 -10.281 -9.625 1.00 92.19 104 VAL A CA 1
ATOM 792 C C . VAL A 1 104 ? 1.164 -10.277 -10.930 1.00 92.19 104 VAL A C 1
ATOM 794 O O . VAL A 1 104 ? 1.992 -9.394 -11.130 1.00 92.19 104 VAL A O 1
ATOM 797 N N . ARG A 1 105 ? 0.897 -11.228 -11.835 1.00 92.56 105 ARG A N 1
ATOM 798 C CA . ARG A 1 105 ? 1.518 -11.237 -13.166 1.00 92.56 105 ARG A CA 1
ATOM 799 C C . ARG A 1 105 ? 1.163 -9.971 -13.946 1.00 92.56 105 ARG A C 1
ATOM 801 O O . ARG A 1 105 ? 2.073 -9.292 -14.396 1.00 92.56 105 ARG A O 1
ATOM 808 N N . VAL A 1 106 ? -0.118 -9.595 -13.993 1.00 91.19 106 VAL A N 1
ATOM 809 C CA . VAL A 1 106 ? -0.560 -8.335 -14.623 1.00 91.19 106 VAL A CA 1
ATOM 810 C C . VAL A 1 106 ? 0.170 -7.126 -14.027 1.00 91.19 106 VAL A C 1
ATOM 812 O O . VAL A 1 106 ? 0.639 -6.263 -14.763 1.00 91.19 106 VAL A O 1
ATOM 815 N N . TYR A 1 107 ? 0.326 -7.078 -12.699 1.00 90.25 107 TYR A N 1
ATOM 816 C CA . TYR A 1 107 ? 1.088 -6.012 -12.050 1.00 90.25 107 TYR A CA 1
ATOM 817 C C . TYR A 1 107 ? 2.569 -5.988 -12.468 1.00 90.25 107 TYR A C 1
ATOM 819 O O . TYR A 1 107 ? 3.142 -4.909 -12.607 1.00 90.25 107 TYR A O 1
ATOM 827 N N . LEU A 1 108 ? 3.214 -7.143 -12.623 1.00 92.12 108 LEU A N 1
ATOM 828 C CA . LEU A 1 108 ? 4.632 -7.219 -12.981 1.00 92.12 108 LEU A CA 1
ATOM 829 C C . LEU A 1 108 ? 4.894 -6.951 -14.466 1.00 92.12 108 LEU A C 1
ATOM 831 O O . LEU A 1 108 ? 5.944 -6.402 -14.777 1.00 92.12 108 LEU A O 1
ATOM 835 N N . ASP A 1 109 ? 3.948 -7.290 -15.341 1.00 92.12 109 ASP A N 1
ATOM 836 C CA . ASP A 1 109 ? 4.071 -7.120 -16.795 1.00 92.12 109 ASP A CA 1
ATOM 837 C C . ASP A 1 109 ? 3.892 -5.657 -17.247 1.00 92.12 109 ASP A C 1
ATOM 839 O O . ASP A 1 109 ? 4.220 -5.307 -18.381 1.00 92.12 109 ASP A O 1
ATOM 843 N N . GLN A 1 110 ? 3.384 -4.782 -16.373 1.00 92.75 110 GLN A N 1
ATOM 844 C CA . GLN A 1 110 ? 3.307 -3.347 -16.653 1.00 92.75 110 GLN A CA 1
ATOM 845 C C . GLN A 1 110 ? 4.701 -2.684 -16.595 1.00 92.75 110 GLN A C 1
ATOM 847 O O . GLN A 1 110 ? 5.599 -3.206 -15.932 1.00 92.75 110 GLN A O 1
ATOM 852 N N . PRO A 1 111 ? 4.901 -1.503 -17.211 1.00 95.44 111 PRO A N 1
ATOM 853 C CA . PRO A 1 111 ? 6.151 -0.763 -17.071 1.00 95.44 111 PRO A CA 1
ATOM 854 C C . PRO A 1 111 ? 6.469 -0.416 -15.609 1.00 95.44 111 PRO A C 1
ATOM 856 O O . PRO A 1 111 ? 5.585 -0.065 -14.824 1.00 95.44 111 PRO A O 1
ATOM 859 N N . HIS A 1 112 ? 7.753 -0.474 -15.251 1.00 94.88 112 HIS A N 1
ATOM 860 C CA . HIS A 1 112 ? 8.254 -0.026 -13.951 1.00 94.88 112 HIS A CA 1
ATOM 861 C C . HIS A 1 112 ? 9.305 1.057 -14.153 1.00 94.88 112 HIS A C 1
ATOM 863 O O . HIS A 1 112 ? 10.264 0.888 -14.903 1.00 94.88 112 HIS A O 1
ATOM 869 N N . TRP A 1 113 ? 9.128 2.161 -13.445 1.00 94.69 113 TRP A N 1
ATOM 870 C CA . TRP A 1 113 ? 10.024 3.303 -13.451 1.00 94.69 113 TRP A CA 1
ATOM 871 C C . TRP A 1 113 ? 11.100 3.118 -12.395 1.00 94.69 113 TRP A C 1
ATOM 873 O O . TRP A 1 113 ? 10.783 2.800 -11.250 1.00 94.69 113 TRP A O 1
ATOM 883 N N . LEU A 1 114 ? 12.355 3.368 -12.762 1.00 95.19 114 LEU A N 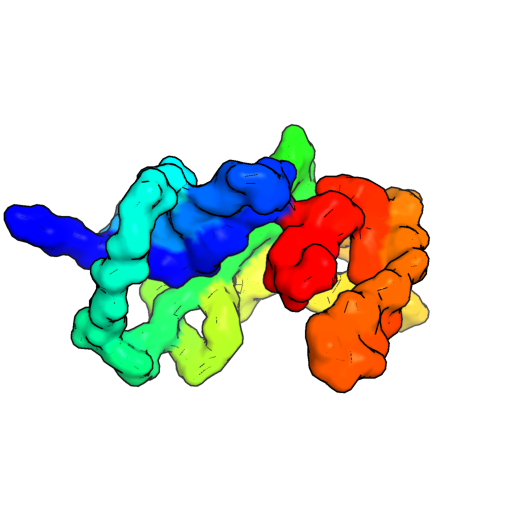1
ATOM 884 C CA . LEU A 1 114 ? 13.441 3.625 -11.820 1.00 95.19 114 LEU A CA 1
ATOM 885 C C . LEU A 1 114 ? 13.478 5.130 -11.546 1.00 95.19 114 LEU A C 1
ATOM 887 O O . LEU A 1 114 ? 13.491 5.919 -12.489 1.00 95.19 114 LEU A O 1
ATOM 891 N N . TYR A 1 115 ? 13.509 5.528 -10.278 1.00 91.44 115 TYR A N 1
ATOM 892 C CA . TYR A 1 115 ? 13.553 6.938 -9.904 1.00 91.44 115 TYR A CA 1
ATOM 893 C C . TYR A 1 115 ? 14.582 7.220 -8.807 1.00 91.44 115 TYR A C 1
ATOM 895 O O . TYR A 1 115 ? 14.957 6.342 -8.023 1.00 91.44 115 TYR A O 1
ATOM 903 N N . LEU A 1 116 ? 15.002 8.484 -8.764 1.00 92.94 116 LEU A N 1
ATOM 904 C CA . LEU A 1 116 ? 15.827 9.094 -7.728 1.00 92.94 116 LEU A CA 1
ATOM 905 C C . LEU A 1 116 ? 15.013 10.212 -7.068 1.00 92.94 116 LEU A C 1
ATOM 907 O O . LEU A 1 116 ? 14.570 11.127 -7.754 1.00 92.94 116 LEU A O 1
ATOM 911 N N . ALA A 1 117 ? 14.817 10.125 -5.755 1.00 91.00 117 ALA A N 1
ATOM 912 C CA . ALA A 1 117 ? 14.243 11.189 -4.933 1.00 91.00 117 ALA A CA 1
ATOM 913 C C . ALA A 1 117 ? 15.350 11.815 -4.078 1.00 91.00 117 ALA A C 1
ATOM 915 O O . ALA A 1 117 ? 16.096 11.081 -3.427 1.00 91.00 117 ALA A O 1
ATOM 916 N N . ILE A 1 118 ? 15.465 13.144 -4.099 1.00 91.62 118 ILE A N 1
ATOM 917 C CA . ILE A 1 118 ? 16.449 13.906 -3.321 1.00 91.62 118 ILE A CA 1
ATOM 918 C C . ILE A 1 118 ? 15.677 14.724 -2.293 1.00 91.62 118 ILE A C 1
ATOM 920 O O . ILE A 1 118 ? 14.849 15.550 -2.667 1.00 91.62 118 ILE A O 1
ATOM 924 N N . PHE A 1 119 ? 15.933 14.484 -1.012 1.00 90.38 119 PHE A N 1
ATOM 925 C CA . PHE A 1 119 ? 15.229 15.156 0.076 1.00 90.38 119 PHE A CA 1
ATOM 926 C C . PHE A 1 119 ? 15.941 16.446 0.495 1.00 90.38 119 PHE A C 1
ATOM 928 O O . PHE A 1 119 ? 17.089 16.696 0.128 1.00 90.38 119 PHE A O 1
ATOM 935 N N . ALA A 1 120 ? 15.256 17.273 1.290 1.00 91.31 120 ALA A N 1
ATOM 936 C CA . ALA A 1 120 ? 15.753 18.582 1.720 1.00 91.31 120 ALA A CA 1
ATOM 937 C C . ALA A 1 120 ? 17.084 18.527 2.497 1.00 91.31 120 ALA A C 1
ATOM 939 O O . ALA A 1 120 ? 17.842 19.492 2.481 1.00 91.31 120 ALA A O 1
ATOM 940 N N . ASP A 1 121 ? 17.386 17.404 3.154 1.00 94.06 121 ASP A N 1
ATOM 941 C CA . ASP A 1 121 ? 18.655 17.166 3.854 1.00 94.06 121 ASP A CA 1
ATOM 942 C C . ASP A 1 121 ? 19.792 16.691 2.924 1.00 94.06 121 ASP A C 1
ATOM 944 O O . ASP A 1 121 ? 20.897 16.408 3.385 1.00 94.06 121 ASP A O 1
ATOM 948 N N . GLY A 1 122 ? 19.532 16.596 1.617 1.00 93.44 122 GLY A N 1
ATOM 949 C CA . GLY A 1 122 ? 20.466 16.105 0.607 1.00 93.44 122 GLY A CA 1
ATOM 950 C C . GLY A 1 122 ? 20.558 14.581 0.523 1.00 93.44 122 GLY A C 1
ATOM 951 O O . GLY A 1 122 ? 21.347 14.069 -0.274 1.00 93.44 122 GLY A O 1
ATOM 952 N N . SER A 1 123 ? 19.776 13.834 1.310 1.00 94.12 123 SER A N 1
ATOM 953 C CA . SER A 1 123 ? 19.727 12.378 1.194 1.00 94.12 123 SER A CA 1
ATOM 954 C C . SER A 1 123 ? 19.050 11.952 -0.113 1.00 94.12 123 SER A C 1
ATOM 956 O O . SER A 1 123 ? 18.092 12.570 -0.581 1.00 94.12 123 SER A O 1
ATOM 958 N N . CYS A 1 124 ? 19.557 10.873 -0.714 1.00 93.50 124 CYS A N 1
ATOM 959 C CA . CYS A 1 124 ? 19.048 10.336 -1.974 1.00 93.50 124 CYS A CA 1
ATOM 960 C C . CYS A 1 124 ? 18.415 8.961 -1.764 1.00 93.50 124 CYS A C 1
ATOM 962 O O . CYS A 1 124 ? 19.021 8.063 -1.174 1.00 93.50 124 CYS A O 1
ATOM 964 N N . LYS A 1 125 ? 17.228 8.760 -2.336 1.00 92.50 125 LYS A N 1
ATOM 965 C CA . LYS A 1 125 ? 16.559 7.464 -2.416 1.00 92.50 125 LYS A CA 1
ATOM 966 C C . LYS A 1 125 ? 16.441 7.006 -3.857 1.00 92.50 125 LYS A C 1
ATOM 968 O O . LYS A 1 125 ? 15.819 7.670 -4.679 1.00 92.50 125 LYS A O 1
ATOM 973 N N . VAL A 1 126 ? 16.961 5.813 -4.119 1.00 94.44 126 VAL A N 1
ATOM 974 C CA . VAL A 1 126 ? 16.698 5.071 -5.352 1.00 94.44 126 VAL A CA 1
ATOM 975 C C . VAL A 1 126 ? 15.509 4.150 -5.107 1.00 94.44 126 VAL A C 1
ATOM 977 O O . VAL A 1 126 ? 15.481 3.413 -4.118 1.00 94.44 126 VAL A O 1
ATOM 980 N N . GLY A 1 127 ? 14.514 4.194 -5.985 1.00 92.12 127 GLY A N 1
ATOM 981 C CA . GLY A 1 127 ? 13.323 3.363 -5.870 1.00 92.12 127 GLY A CA 1
ATOM 982 C C . GLY A 1 127 ? 12.766 2.952 -7.220 1.00 92.12 127 GLY A C 1
ATOM 983 O O . GLY A 1 127 ? 13.157 3.475 -8.261 1.00 92.12 127 GLY A O 1
ATOM 984 N N . THR A 1 128 ? 11.835 2.003 -7.184 1.00 93.00 128 THR A N 1
ATOM 985 C CA . THR A 1 128 ? 11.036 1.633 -8.347 1.00 93.00 128 THR A CA 1
ATOM 986 C C . THR A 1 128 ? 9.556 1.867 -8.084 1.00 93.00 128 THR A C 1
ATOM 988 O O . THR A 1 128 ? 9.087 1.774 -6.942 1.00 93.00 128 THR A O 1
ATOM 991 N N . ALA A 1 129 ? 8.812 2.198 -9.135 1.00 93.12 129 ALA A N 1
ATOM 992 C CA . ALA A 1 129 ? 7.365 2.317 -9.076 1.00 93.12 129 ALA A CA 1
ATOM 993 C C . ALA A 1 129 ? 6.726 1.793 -10.361 1.00 93.12 129 ALA A C 1
ATOM 995 O O . ALA A 1 129 ? 7.183 2.093 -11.459 1.00 93.12 129 ALA A O 1
ATOM 996 N N . ALA A 1 130 ? 5.642 1.042 -10.214 1.00 92.56 130 ALA A N 1
ATOM 997 C CA . ALA A 1 130 ? 4.817 0.627 -11.337 1.00 92.56 130 ALA A CA 1
ATOM 998 C C . ALA A 1 130 ? 4.183 1.841 -12.038 1.00 92.56 130 ALA A C 1
ATOM 1000 O O . ALA A 1 130 ? 3.827 2.813 -11.365 1.00 92.56 130 ALA A O 1
ATOM 1001 N N . GLU A 1 131 ? 3.978 1.751 -13.355 1.00 92.62 131 GLU A N 1
ATOM 1002 C CA . GLU A 1 131 ? 3.283 2.750 -14.185 1.00 92.62 131 GLU A CA 1
ATOM 1003 C C . GLU A 1 131 ? 1.995 3.250 -13.522 1.00 92.62 131 GLU A C 1
ATOM 1005 O O . GLU A 1 131 ? 1.794 4.445 -13.340 1.00 92.62 131 GLU A O 1
ATOM 1010 N N . SER A 1 132 ? 1.158 2.330 -13.044 1.00 88.38 132 SER A N 1
ATOM 1011 C CA . SER A 1 132 ? -0.117 2.658 -12.392 1.00 88.38 132 SER A CA 1
ATOM 1012 C C . SER A 1 132 ? -0.001 3.493 -11.112 1.00 88.38 132 SER A C 1
ATOM 1014 O O . SER A 1 132 ? -1.008 4.017 -10.640 1.00 88.38 132 SER A O 1
ATOM 1016 N N . ARG A 1 133 ? 1.190 3.604 -10.509 1.00 88.00 133 ARG A N 1
ATOM 1017 C CA . ARG A 1 133 ? 1.378 4.211 -9.184 1.00 88.00 133 ARG A CA 1
ATOM 1018 C C . ARG A 1 133 ? 2.506 5.226 -9.086 1.00 88.00 133 ARG A C 1
ATOM 1020 O O . ARG A 1 133 ? 2.664 5.790 -8.004 1.00 88.00 133 ARG A O 1
ATOM 1027 N N . TYR A 1 134 ? 3.274 5.495 -10.141 1.00 89.12 134 TYR A N 1
ATOM 1028 C CA . TYR A 1 134 ? 4.500 6.293 -10.011 1.00 89.12 134 TYR A CA 1
ATOM 1029 C C . TYR A 1 134 ? 4.262 7.673 -9.369 1.00 89.12 134 TYR A C 1
ATOM 1031 O O . TYR A 1 134 ? 4.987 8.033 -8.444 1.00 89.12 134 TYR A O 1
ATOM 1039 N N . LYS A 1 135 ? 3.189 8.385 -9.752 1.00 87.31 135 LYS A N 1
ATOM 1040 C CA . LYS A 1 135 ? 2.820 9.683 -9.151 1.00 87.31 135 LYS A CA 1
ATOM 1041 C C . LYS A 1 135 ? 2.493 9.557 -7.663 1.00 87.31 135 LYS A C 1
ATOM 1043 O O . LYS A 1 135 ? 3.132 10.200 -6.837 1.00 87.31 135 LYS A O 1
ATOM 1048 N N . SER A 1 136 ? 1.555 8.666 -7.321 1.00 90.00 136 SER A N 1
ATOM 1049 C CA . SER A 1 136 ? 1.164 8.400 -5.925 1.00 90.00 136 SER A CA 1
ATOM 1050 C C . SER A 1 136 ? 2.356 7.991 -5.055 1.00 90.00 136 SER A C 1
ATOM 1052 O O . SER A 1 136 ? 2.452 8.365 -3.891 1.00 90.00 136 SER A O 1
ATOM 1054 N N . ARG A 1 137 ? 3.309 7.247 -5.632 1.00 90.12 137 ARG A N 1
ATOM 1055 C CA . ARG A 1 137 ? 4.444 6.687 -4.904 1.00 90.12 137 ARG A CA 1
ATOM 1056 C C . ARG A 1 137 ? 5.481 7.734 -4.512 1.00 90.12 137 ARG A C 1
ATOM 1058 O O . ARG A 1 137 ? 6.138 7.546 -3.490 1.00 90.12 137 ARG A O 1
ATOM 1065 N N . LEU A 1 138 ? 5.643 8.781 -5.318 1.00 87.25 138 LEU A N 1
ATOM 1066 C CA . LEU A 1 138 ? 6.521 9.907 -5.003 1.00 87.25 138 LEU A CA 1
ATOM 1067 C C . LEU A 1 138 ? 5.923 10.750 -3.870 1.00 87.25 138 LEU A C 1
ATOM 1069 O O . LEU A 1 138 ? 6.597 10.964 -2.864 1.00 87.25 138 LEU A O 1
ATOM 1073 N N . ALA A 1 139 ? 4.635 11.093 -3.968 1.00 88.44 139 ALA A N 1
ATOM 1074 C CA . ALA A 1 139 ? 3.928 11.852 -2.935 1.00 88.44 139 ALA A CA 1
ATOM 1075 C C . ALA A 1 139 ? 3.910 11.133 -1.575 1.00 88.44 139 ALA A C 1
ATOM 1077 O O . ALA A 1 139 ? 4.251 11.724 -0.554 1.00 88.44 139 ALA A O 1
ATOM 1078 N N . GLU A 1 140 ? 3.641 9.821 -1.563 1.00 88.94 140 GLU A N 1
ATOM 1079 C CA . GLU A 1 140 ? 3.717 8.978 -0.358 1.00 88.94 140 GLU A CA 1
ATOM 1080 C C . GLU A 1 140 ? 5.062 9.046 0.379 1.00 88.94 140 GLU A C 1
ATOM 1082 O O . GLU A 1 140 ? 5.132 8.729 1.567 1.00 88.94 140 GLU A O 1
ATOM 1087 N N . GLN A 1 141 ? 6.148 9.357 -0.331 1.00 86.56 141 GLN A N 1
ATOM 1088 C CA . GLN A 1 141 ? 7.500 9.364 0.222 1.00 86.56 141 GLN A CA 1
ATOM 1089 C C . GLN A 1 141 ? 7.955 10.745 0.684 1.00 86.56 141 GLN A C 1
ATOM 1091 O O . GLN A 1 141 ? 9.005 10.819 1.317 1.00 86.56 141 GLN A O 1
ATOM 1096 N N . GLY A 1 142 ? 7.183 11.800 0.405 1.00 79.75 142 GLY A N 1
ATOM 1097 C CA . GLY A 1 142 ? 7.570 13.179 0.702 1.00 79.75 142 GLY A CA 1
ATOM 1098 C C . GLY A 1 142 ? 8.731 13.679 -0.160 1.00 79.75 142 GLY A C 1
ATOM 1099 O O . GLY A 1 142 ? 9.547 14.457 0.333 1.00 79.75 142 GLY A O 1
ATOM 1100 N N . ALA A 1 143 ? 8.841 13.157 -1.388 1.00 62.78 143 ALA A N 1
ATOM 1101 C CA . ALA A 1 143 ? 9.781 13.629 -2.405 1.00 62.78 143 ALA A CA 1
ATOM 1102 C C . ALA A 1 143 ? 9.239 14.859 -3.142 1.00 62.78 143 ALA A C 1
ATOM 1104 O O . ALA A 1 143 ? 7.997 14.955 -3.272 1.00 62.78 143 ALA A O 1
#

pLDDT: mean 89.36, std 7.09, range [46.59, 96.75]

Secondary structure (DSSP, 8-state):
-PPPEEEEEEE-SSTTS-EEEEEETT----EEE--SS------SSTT-EE---EEETTSSSPEEE--TT--EESSSS--HHHHHHH-GGGGGGGGG-S---HHHHHHHHS-EEEEEEE-TTS-EEEEEEEGGGHHHHHHTTT-

Foldseek 3Di:
DPFDKDFLDWDLLPLVFIWTWIAGLVDDFIDTHGDPDDDDDDPPCVQWAWASAEFCLVDVVTGGDGDPVRDTDNDDRHDPVRCVNNQLVCLVVVVPDPDGDPSNVVQVPADKDWDWDQDPVRDIDTDIDGPSCPNSVCSVVVD

Sequence (143 aa):
MIADMLFLGIDWADPDQPQVRMAPADGGASILSRWDEALQYRSAAPTSRYCCGYFDLSTQPPAHVTCQRRRLIPRGSQCTACRVAEGFSSAHRAHLAAALPPHVRVYLDQPHWLYLAIFADGSCKVGTAAESRYKSRLAEQGA